Protein AF-A0A933R4I9-F1 (afdb_monomer_lite)

pLDDT: mean 78.0, std 17.69, range [35.91, 95.38]

Radius of gyration: 20.41 Å; chains: 1; bounding box: 53×31×47 Å

Secondary structure (DSSP, 8-state):
-HHHHHHHHHHHHHSPPP--PPSS---TTSEEE--SSGGGGT--TT-EEE-TTT--S--S--SS----

Structure (mmCIF, N/CA/C/O backbone):
data_AF-A0A933R4I9-F1
#
_entry.id   AF-A0A933R4I9-F1
#
loop_
_atom_site.group_PDB
_atom_site.id
_atom_site.type_symbol
_atom_site.label_atom_id
_atom_site.label_alt_id
_atom_site.label_comp_id
_atom_site.label_asym_id
_atom_site.label_entity_id
_atom_site.label_seq_id
_atom_site.pdbx_PDB_ins_code
_atom_site.Cartn_x
_atom_site.Cartn_y
_atom_site.Cartn_z
_atom_site.occupancy
_atom_site.B_iso_or_equiv
_atom_site.auth_seq_id
_atom_site.auth_comp_id
_atom_site.auth_asym_id
_atom_site.auth_atom_id
_atom_site.pdbx_PDB_model_num
ATOM 1 N N . MET A 1 1 ? -31.599 14.629 27.528 1.00 65.12 1 MET A N 1
ATOM 2 C CA . MET A 1 1 ? -30.366 13.803 27.521 1.00 65.12 1 MET A CA 1
ATOM 3 C C . MET A 1 1 ? -30.256 12.877 26.308 1.00 65.12 1 MET A C 1
ATOM 5 O O . MET A 1 1 ? -29.274 12.970 25.590 1.00 65.12 1 MET A O 1
ATOM 9 N N . LYS A 1 2 ? -31.263 12.047 25.997 1.00 79.75 2 LYS A N 1
ATOM 10 C CA . LYS A 1 2 ? -31.213 11.073 24.883 1.00 79.75 2 LYS A CA 1
ATOM 11 C C . LYS A 1 2 ? -30.964 11.685 23.488 1.00 79.75 2 LYS A C 1
ATOM 13 O O . LYS A 1 2 ? -30.204 11.129 22.710 1.00 79.75 2 LYS A O 1
ATOM 18 N N . LYS A 1 3 ? -31.529 12.867 23.201 1.00 85.31 3 LYS A N 1
ATOM 19 C CA . LYS A 1 3 ? -31.283 13.608 21.944 1.00 85.31 3 LYS A CA 1
ATOM 20 C C . LYS A 1 3 ? -29.828 14.077 21.799 1.00 85.31 3 LYS A C 1
ATOM 22 O O . LYS A 1 3 ? -29.285 14.023 20.706 1.00 85.31 3 LYS A O 1
ATOM 27 N N . LEU A 1 4 ? -29.202 14.487 22.906 1.00 92.81 4 LEU A N 1
ATOM 28 C CA . LEU A 1 4 ? -27.797 14.899 22.928 1.00 92.81 4 LEU A CA 1
ATOM 29 C C . LEU A 1 4 ? -26.874 13.695 22.704 1.00 92.81 4 LEU A C 1
ATOM 31 O O . LEU A 1 4 ? -25.925 13.784 21.940 1.00 92.81 4 LEU A O 1
ATOM 35 N N . PHE A 1 5 ? -27.207 12.551 23.305 1.00 94.81 5 PHE A N 1
ATOM 36 C CA . PHE A 1 5 ? -26.468 11.306 23.102 1.00 94.81 5 PHE A CA 1
ATOM 37 C C . PHE A 1 5 ? -26.514 10.832 21.642 1.00 94.81 5 PHE A C 1
ATOM 39 O O . PHE A 1 5 ? -25.482 10.487 21.076 1.00 94.81 5 PHE A O 1
ATOM 46 N N . ILE A 1 6 ? -27.695 10.884 21.014 1.00 94.81 6 ILE A N 1
ATOM 47 C CA . ILE A 1 6 ? -27.851 10.559 19.589 1.00 94.81 6 ILE A CA 1
ATOM 48 C C . ILE A 1 6 ? -27.022 11.521 18.732 1.00 94.81 6 ILE A C 1
ATOM 50 O O . ILE A 1 6 ? -26.276 11.060 17.881 1.00 94.81 6 ILE A O 1
ATOM 54 N N . LEU A 1 7 ? -27.087 12.831 18.993 1.00 95.38 7 LEU A N 1
ATOM 55 C CA . LEU A 1 7 ? -26.325 13.829 18.238 1.00 95.38 7 LEU A CA 1
ATOM 56 C C . LEU A 1 7 ? -24.807 13.584 18.301 1.00 95.38 7 LEU A C 1
ATOM 58 O O . LEU A 1 7 ? -24.136 13.654 17.276 1.00 95.38 7 LEU A O 1
ATOM 62 N N . ILE A 1 8 ? -24.276 13.259 19.483 1.00 94.94 8 ILE A N 1
ATOM 63 C CA . ILE A 1 8 ? -22.847 12.964 19.673 1.00 94.94 8 ILE A CA 1
ATOM 64 C C . ILE A 1 8 ? -22.431 11.714 18.885 1.00 94.94 8 ILE A C 1
ATOM 66 O O . ILE A 1 8 ? -21.401 11.729 18.214 1.00 94.94 8 ILE A O 1
ATOM 70 N N . LEU A 1 9 ? -23.244 10.653 18.915 1.00 94.94 9 LEU A N 1
ATOM 71 C CA . LEU A 1 9 ? -23.002 9.428 18.146 1.00 94.94 9 LEU A CA 1
ATOM 72 C C . LEU A 1 9 ? -22.981 9.687 16.637 1.00 94.94 9 LEU A C 1
ATOM 74 O O . LEU A 1 9 ? -22.097 9.187 15.944 1.00 94.94 9 LEU A O 1
ATOM 78 N N . THR A 1 10 ? -23.914 10.497 16.136 1.00 93.69 10 THR A N 1
ATOM 79 C CA . THR A 1 10 ? -23.967 10.845 14.713 1.00 93.69 10 THR A CA 1
ATOM 80 C C . THR A 1 10 ? -22.727 11.628 14.283 1.00 93.69 10 THR A C 1
ATOM 82 O O . THR A 1 10 ? -22.150 11.326 13.245 1.00 93.69 10 THR A O 1
ATOM 85 N N . ILE A 1 11 ? -22.275 12.596 15.089 1.00 93.75 11 ILE A N 1
ATOM 86 C CA . ILE A 1 11 ? -21.067 13.384 14.790 1.00 93.75 11 ILE A CA 1
ATOM 87 C C . ILE A 1 11 ? -19.822 12.492 14.773 1.00 93.75 11 ILE A C 1
ATOM 89 O O . ILE A 1 11 ? -19.000 12.613 13.868 1.00 93.75 11 ILE A O 1
ATOM 93 N N . LEU A 1 12 ? -19.697 11.571 15.732 1.00 92.25 12 LEU A N 1
ATOM 94 C CA . LEU A 1 12 ? -18.552 10.664 15.805 1.00 92.25 12 LEU A CA 1
ATOM 95 C C . LEU A 1 12 ? -18.484 9.718 14.597 1.00 92.25 12 LEU A C 1
ATOM 97 O O . LEU A 1 12 ? -17.395 9.425 14.116 1.00 92.25 12 LEU A O 1
ATOM 101 N N . PHE A 1 13 ? -19.634 9.264 14.090 1.00 91.19 13 PHE A N 1
ATOM 102 C CA . PHE A 1 13 ? -19.692 8.344 12.951 1.00 91.19 13 PHE A CA 1
ATOM 103 C C . PHE A 1 13 ? -19.464 9.032 11.597 1.00 91.19 13 PHE A C 1
ATOM 105 O O . PHE A 1 13 ? -18.990 8.401 10.657 1.00 91.19 13 PHE A O 1
ATOM 112 N N . LEU A 1 14 ? -19.805 10.319 11.483 1.00 92.06 14 LEU A N 1
ATOM 113 C CA . LEU A 1 14 ? -19.627 11.102 10.255 1.00 92.06 14 LEU A CA 1
ATOM 114 C C . LEU A 1 14 ? -18.255 11.787 10.163 1.00 92.06 14 LEU A C 1
ATOM 116 O O . LEU A 1 14 ? -17.946 12.382 9.131 1.00 92.06 14 LEU A O 1
ATOM 120 N N . ALA A 1 15 ? -17.439 11.732 11.217 1.00 89.00 15 ALA A N 1
ATOM 121 C CA . ALA A 1 15 ? -16.117 12.336 11.210 1.00 89.00 15 ALA A CA 1
ATOM 122 C C . ALA A 1 15 ? -15.208 11.622 10.186 1.00 89.00 15 ALA A C 1
ATOM 124 O O . ALA A 1 15 ? -14.973 10.418 10.319 1.00 89.00 15 ALA A O 1
ATOM 125 N N . PRO A 1 16 ? -14.680 12.325 9.163 1.00 84.38 16 PRO A N 1
ATOM 126 C CA . PRO A 1 16 ? -13.775 11.713 8.202 1.00 84.38 16 PRO A CA 1
ATOM 127 C C . PRO A 1 16 ? -12.484 11.278 8.904 1.00 84.38 16 PRO A C 1
ATOM 129 O O . PRO A 1 16 ? -11.818 12.073 9.568 1.00 84.38 16 PRO A O 1
ATOM 132 N N . SER A 1 17 ? -12.114 10.010 8.743 1.00 82.69 17 SER A N 1
ATOM 133 C CA . SER A 1 17 ? -10.844 9.478 9.233 1.00 82.69 17 SER A CA 1
ATOM 134 C C . SER A 1 17 ? -9.708 9.844 8.278 1.00 82.69 17 SER A C 1
ATOM 136 O O . SER A 1 17 ? -9.770 9.517 7.092 1.00 82.69 17 SER A O 1
ATOM 138 N N . ILE A 1 18 ? -8.648 10.467 8.795 1.00 83.56 18 ILE A N 1
ATOM 139 C CA . ILE A 1 18 ? -7.395 10.649 8.052 1.00 83.56 18 ILE A CA 1
ATOM 140 C C . ILE A 1 18 ? -6.650 9.311 8.065 1.00 83.56 18 ILE A C 1
ATOM 142 O O . ILE A 1 18 ? -6.328 8.792 9.133 1.00 83.56 18 ILE A O 1
ATOM 146 N N . ILE A 1 19 ? -6.392 8.742 6.887 1.00 79.44 19 ILE A N 1
ATOM 147 C CA . ILE A 1 19 ? -5.690 7.462 6.733 1.00 79.44 19 ILE A CA 1
ATOM 148 C C . ILE A 1 19 ? -4.433 7.698 5.897 1.00 79.44 19 ILE A C 1
ATOM 150 O O . ILE A 1 19 ? -4.516 8.175 4.768 1.00 79.44 19 ILE A O 1
ATOM 154 N N . PHE A 1 20 ? -3.273 7.318 6.433 1.00 78.06 20 PHE A N 1
ATOM 155 C CA . PHE A 1 20 ? -1.979 7.396 5.750 1.00 78.06 20 PHE A CA 1
ATOM 156 C C . PHE A 1 20 ? -1.678 6.080 5.028 1.00 78.06 20 PHE A C 1
ATOM 158 O O . PHE A 1 20 ? -0.766 5.340 5.390 1.00 78.06 20 PHE A O 1
ATOM 165 N N . ALA A 1 21 ? -2.509 5.744 4.042 1.00 75.00 21 ALA A N 1
ATOM 166 C CA . ALA A 1 21 ? -2.273 4.571 3.213 1.00 75.00 21 ALA A CA 1
ATOM 167 C C . ALA A 1 21 ? -1.232 4.894 2.135 1.00 75.00 21 ALA A C 1
ATOM 169 O O . ALA A 1 21 ? -1.333 5.916 1.454 1.00 75.00 21 ALA A O 1
ATOM 170 N N . HIS A 1 22 ? -0.259 4.000 1.953 1.00 73.88 22 HIS A N 1
ATOM 171 C CA . HIS A 1 22 ? 0.657 4.092 0.825 1.00 73.88 22 HIS A CA 1
ATOM 172 C C . HIS A 1 22 ? -0.122 4.021 -0.500 1.00 73.88 22 HIS A C 1
ATOM 174 O O . HIS A 1 22 ? -0.970 3.139 -0.678 1.00 73.88 22 HIS A O 1
ATOM 180 N N . PRO A 1 23 ? 0.155 4.926 -1.446 1.00 76.75 23 PRO A N 1
ATOM 181 C CA . PRO A 1 23 ? -0.496 4.938 -2.743 1.00 76.75 23 PRO A CA 1
ATOM 182 C C . PRO A 1 23 ? 0.023 3.806 -3.632 1.00 76.75 23 PRO A C 1
ATOM 184 O O . PRO A 1 23 ? 1.182 3.775 -4.034 1.00 76.75 23 PRO A O 1
ATOM 187 N N . GLY A 1 24 ? -0.881 2.901 -3.991 1.00 77.62 24 GLY A N 1
ATOM 188 C CA . GLY A 1 24 ? -0.581 1.746 -4.831 1.00 77.62 24 GLY A CA 1
ATOM 189 C C . GLY A 1 24 ? -1.383 0.544 -4.359 1.00 77.62 24 GLY A C 1
ATOM 190 O O . GLY A 1 24 ? -1.424 0.236 -3.172 1.00 77.62 24 GLY A O 1
ATOM 191 N N . ARG A 1 25 ? -2.071 -0.136 -5.277 1.00 85.62 25 ARG A 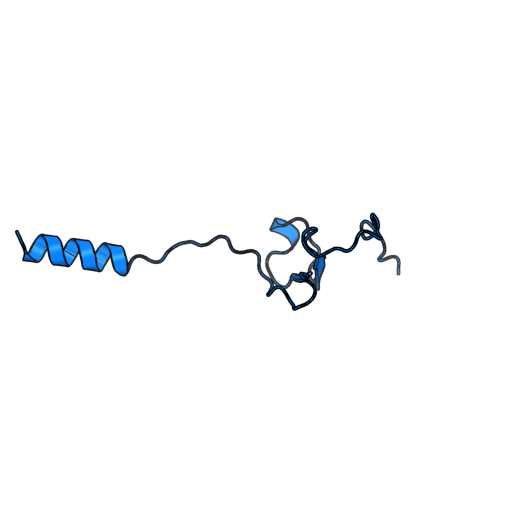N 1
ATOM 192 C CA . ARG A 1 25 ? -2.807 -1.355 -4.932 1.00 85.62 25 ARG A CA 1
ATOM 193 C C . ARG A 1 25 ? -1.851 -2.539 -4.990 1.00 85.62 25 ARG A C 1
ATOM 195 O O . ARG A 1 25 ? -1.306 -2.798 -6.060 1.00 85.62 25 ARG A O 1
ATOM 202 N N . THR A 1 26 ? -1.707 -3.262 -3.881 1.00 89.56 26 THR A N 1
ATOM 203 C CA . THR A 1 26 ? -0.959 -4.523 -3.853 1.00 89.56 26 THR A CA 1
ATOM 204 C C . THR A 1 26 ? -1.620 -5.558 -4.761 1.00 89.56 26 THR A C 1
ATOM 206 O O . THR A 1 26 ? -2.831 -5.778 -4.691 1.00 89.56 26 THR A O 1
ATOM 209 N N . ASP A 1 27 ? -0.832 -6.173 -5.634 1.00 88.94 27 ASP A N 1
ATOM 210 C CA . ASP A 1 27 ? -1.254 -7.218 -6.557 1.00 88.94 27 ASP A CA 1
ATOM 211 C C . ASP A 1 27 ? -1.133 -8.628 -5.949 1.00 88.94 27 ASP A C 1
ATOM 213 O O . ASP A 1 27 ? -0.774 -8.820 -4.783 1.00 88.94 27 ASP A O 1
ATOM 217 N N . SER A 1 28 ? -1.457 -9.649 -6.747 1.00 87.62 28 SER A N 1
ATOM 218 C CA . SER A 1 28 ? -1.417 -11.057 -6.331 1.00 87.62 28 SER A CA 1
ATOM 219 C C . SER A 1 28 ? -0.023 -11.544 -5.918 1.00 87.62 28 SER A C 1
ATOM 221 O O . SER A 1 28 ? 0.076 -12.513 -5.159 1.00 87.62 28 SER A O 1
ATOM 223 N N . ASN A 1 29 ? 1.035 -10.876 -6.385 1.00 85.06 29 ASN A N 1
ATOM 224 C CA . ASN A 1 29 ? 2.426 -11.197 -6.076 1.00 85.06 29 ASN A CA 1
ATOM 225 C C . ASN A 1 29 ? 2.889 -10.559 -4.757 1.00 85.06 29 ASN A C 1
ATOM 227 O O . ASN A 1 29 ? 3.980 -10.867 -4.284 1.00 85.06 29 ASN A O 1
ATOM 231 N N . GLY A 1 30 ? 2.065 -9.714 -4.125 1.00 87.50 30 GLY A N 1
ATOM 232 C CA . GLY A 1 30 ? 2.453 -8.978 -2.919 1.00 87.50 30 GLY A CA 1
ATOM 233 C C . GLY A 1 30 ? 3.282 -7.725 -3.216 1.00 87.50 30 GLY A C 1
ATOM 234 O O . GLY A 1 30 ? 3.994 -7.240 -2.333 1.00 87.50 30 GLY A O 1
ATOM 235 N N . CYS A 1 31 ? 3.192 -7.212 -4.443 1.00 90.06 31 CYS A N 1
ATOM 236 C CA . CYS A 1 31 ? 3.916 -6.037 -4.910 1.00 90.06 31 CYS A CA 1
ATOM 237 C C . CYS A 1 31 ? 2.955 -4.939 -5.377 1.00 90.06 31 CYS A C 1
ATOM 239 O O . CYS A 1 31 ? 1.762 -5.184 -5.536 1.00 90.06 31 CYS A O 1
ATOM 241 N N . HIS A 1 32 ? 3.449 -3.722 -5.591 1.00 91.19 32 HIS A N 1
ATOM 242 C CA . HIS A 1 32 ? 2.671 -2.622 -6.158 1.00 91.19 32 HIS A CA 1
ATOM 243 C C . HIS A 1 32 ? 3.551 -1.628 -6.916 1.00 91.19 32 HIS A C 1
ATOM 245 O O . HIS A 1 32 ? 4.735 -1.481 -6.635 1.00 91.19 32 HIS A O 1
ATOM 251 N N . THR A 1 33 ? 2.944 -0.888 -7.845 1.00 92.31 33 THR A N 1
ATOM 252 C CA . THR A 1 33 ? 3.575 0.271 -8.489 1.00 92.31 33 THR A CA 1
ATOM 253 C C . THR A 1 33 ? 3.183 1.551 -7.767 1.00 92.31 33 THR A C 1
ATOM 255 O O . THR A 1 33 ? 1.986 1.830 -7.622 1.00 92.31 33 THR A O 1
ATOM 258 N N . CYS A 1 34 ? 4.171 2.354 -7.380 1.00 90.81 34 CYS A N 1
ATOM 259 C CA . CYS A 1 34 ? 3.915 3.668 -6.811 1.00 90.81 34 CYS A CA 1
ATOM 260 C C . CYS A 1 34 ? 3.499 4.676 -7.896 1.00 90.81 34 CYS A C 1
ATOM 262 O O . CYS A 1 34 ? 4.149 4.789 -8.936 1.00 90.81 34 CYS A O 1
ATOM 264 N N . LYS A 1 35 ? 2.401 5.412 -7.664 1.00 89.06 35 LYS A N 1
ATOM 265 C CA . LYS A 1 35 ? 1.826 6.359 -8.645 1.00 89.06 35 LYS A CA 1
ATOM 266 C C . LYS A 1 35 ? 1.802 7.816 -8.195 1.00 89.06 35 LYS A C 1
ATOM 268 O O . LYS A 1 35 ? 1.881 8.706 -9.032 1.00 89.06 35 LYS A O 1
ATOM 273 N N . THR A 1 36 ? 1.649 8.065 -6.902 1.00 89.62 36 THR A N 1
ATOM 274 C CA . THR A 1 36 ? 1.525 9.413 -6.330 1.00 89.62 36 THR A CA 1
ATOM 275 C C . THR A 1 36 ? 2.376 9.488 -5.076 1.00 89.62 36 THR A C 1
ATOM 277 O O . THR A 1 36 ? 2.542 8.475 -4.412 1.00 89.62 36 THR A O 1
ATOM 280 N N . ASN A 1 37 ? 2.918 10.660 -4.745 1.00 89.00 37 ASN A N 1
ATOM 281 C CA . ASN A 1 37 ? 3.681 10.900 -3.511 1.00 89.00 37 ASN A CA 1
ATOM 282 C C . ASN A 1 37 ? 4.834 9.901 -3.258 1.00 89.00 37 ASN A C 1
ATOM 284 O O . ASN A 1 37 ? 5.235 9.688 -2.122 1.00 89.00 37 ASN A O 1
ATOM 288 N N . CYS A 1 38 ? 5.382 9.276 -4.304 1.00 88.81 38 CYS A N 1
ATOM 289 C CA . CYS A 1 38 ? 6.411 8.236 -4.189 1.00 88.81 38 CYS A CA 1
ATOM 290 C C . CYS A 1 38 ? 7.674 8.674 -3.431 1.00 88.81 38 CYS A C 1
ATOM 292 O O . CYS A 1 38 ? 8.126 7.910 -2.574 1.00 88.81 38 CYS A O 1
ATOM 294 N N . PRO A 1 39 ? 8.190 9.905 -3.633 1.00 90.50 39 PRO A N 1
ATOM 295 C CA . PRO A 1 39 ? 9.366 10.368 -2.902 1.00 90.50 39 PRO A CA 1
ATOM 296 C C . PRO A 1 39 ? 9.165 10.438 -1.382 1.00 90.50 39 PRO A C 1
ATOM 298 O O . PRO A 1 39 ? 10.120 10.223 -0.642 1.00 90.50 39 PRO A O 1
ATOM 301 N N . GLU A 1 40 ? 7.937 10.676 -0.902 1.00 90.00 40 GLU A N 1
ATOM 302 C CA . GLU A 1 40 ? 7.616 10.693 0.539 1.00 90.00 40 GLU A CA 1
ATOM 303 C C . GLU A 1 40 ? 7.819 9.320 1.191 1.00 90.00 40 GLU A C 1
ATOM 305 O O . GLU A 1 40 ? 8.060 9.216 2.391 1.00 90.00 40 GLU A O 1
ATOM 310 N N . TRP A 1 41 ? 7.768 8.268 0.378 1.00 85.88 41 TRP A N 1
ATOM 311 C CA . TRP A 1 41 ? 7.942 6.881 0.786 1.00 85.88 41 TRP A CA 1
ATOM 312 C C . TRP A 1 41 ? 9.308 6.313 0.382 1.00 85.88 41 TRP A C 1
ATOM 314 O O . TRP A 1 41 ? 9.528 5.110 0.505 1.00 85.88 41 TRP A O 1
ATOM 324 N N . GLY A 1 42 ? 10.224 7.162 -0.100 1.00 89.62 42 GLY A N 1
ATOM 325 C CA . GLY A 1 42 ? 11.560 6.755 -0.538 1.00 89.62 42 GLY A CA 1
ATOM 326 C C . GLY A 1 42 ? 11.581 5.953 -1.842 1.00 89.62 42 GLY A C 1
ATOM 327 O O . GLY A 1 42 ? 12.543 5.222 -2.066 1.00 89.62 42 GLY A O 1
ATOM 328 N N . LEU A 1 43 ? 10.538 6.074 -2.671 1.00 88.44 43 LEU A N 1
ATOM 329 C CA . LEU A 1 43 ? 10.403 5.388 -3.958 1.00 88.44 43 LEU A CA 1
ATOM 330 C C . LEU A 1 43 ? 10.445 6.380 -5.128 1.00 88.44 43 LEU A C 1
ATOM 332 O O . LEU A 1 43 ? 10.019 7.535 -5.013 1.00 88.44 43 LEU A O 1
ATOM 336 N N . GLU A 1 44 ? 10.878 5.910 -6.291 1.00 90.19 44 GLU A N 1
ATOM 337 C CA . GLU A 1 44 ? 10.734 6.644 -7.546 1.00 90.19 44 GLU A CA 1
ATOM 338 C C . GLU A 1 44 ? 9.288 6.576 -8.068 1.00 90.19 44 GLU A C 1
ATOM 340 O O . GLU A 1 44 ? 8.523 5.643 -7.803 1.00 90.19 44 GLU A O 1
ATOM 345 N N . THR A 1 45 ? 8.876 7.590 -8.836 1.00 90.81 45 THR A N 1
ATOM 346 C CA . THR A 1 45 ? 7.547 7.571 -9.468 1.00 90.81 45 THR A CA 1
ATOM 347 C C . THR A 1 45 ? 7.503 6.468 -10.521 1.00 90.81 45 THR A C 1
ATOM 349 O O . THR A 1 45 ? 8.299 6.473 -11.455 1.00 90.81 45 THR A O 1
ATOM 352 N N . GLY A 1 46 ? 6.560 5.535 -10.384 1.00 90.12 46 GLY A N 1
ATOM 353 C CA . GLY A 1 46 ? 6.473 4.351 -11.237 1.00 90.12 46 GLY A CA 1
ATOM 354 C C . GLY A 1 46 ? 7.319 3.166 -10.765 1.00 90.12 46 GLY A C 1
ATOM 355 O O . GLY A 1 46 ? 7.294 2.124 -11.419 1.00 90.12 46 GLY A O 1
ATOM 356 N N . GLU A 1 47 ? 8.026 3.277 -9.636 1.00 90.31 47 GLU A N 1
ATOM 357 C CA . GLU A 1 47 ? 8.773 2.155 -9.065 1.00 90.31 47 GLU A CA 1
ATOM 358 C C . GLU A 1 47 ? 7.830 1.014 -8.654 1.00 90.31 47 GLU A C 1
ATOM 360 O O . GLU A 1 47 ? 6.761 1.242 -8.077 1.00 90.31 47 GLU A O 1
ATOM 365 N N . TYR A 1 48 ? 8.231 -0.223 -8.959 1.00 91.12 48 TYR A N 1
ATOM 366 C CA . TYR A 1 48 ? 7.530 -1.439 -8.559 1.00 91.12 48 TYR A CA 1
ATOM 367 C C . TYR A 1 48 ? 8.193 -2.040 -7.315 1.00 91.12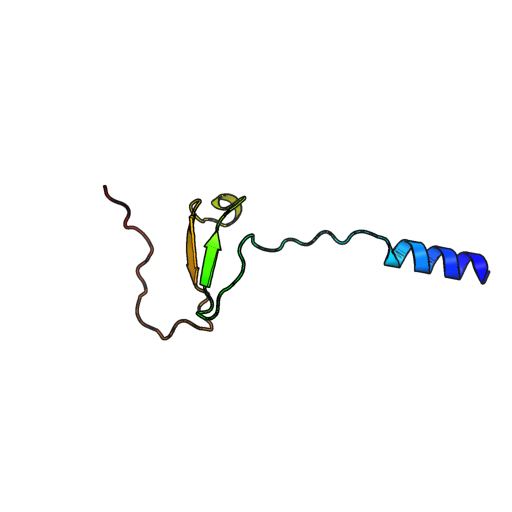 48 TYR A C 1
ATOM 369 O O . TYR A 1 48 ? 9.329 -2.509 -7.368 1.00 91.12 48 TYR A O 1
ATOM 377 N N . HIS A 1 49 ? 7.473 -2.018 -6.196 1.00 88.38 49 HIS A N 1
ATOM 378 C CA . HIS A 1 49 ? 7.960 -2.371 -4.867 1.00 88.38 49 HIS A CA 1
ATOM 379 C C . HIS A 1 49 ? 7.243 -3.616 -4.320 1.00 88.38 49 HIS A C 1
ATOM 381 O O . HIS A 1 49 ? 6.022 -3.727 -4.417 1.00 88.38 49 HIS A O 1
ATOM 387 N N . CYS A 1 50 ? 7.983 -4.548 -3.711 1.00 88.94 50 CYS A N 1
ATOM 388 C CA . CYS A 1 50 ? 7.461 -5.821 -3.198 1.00 88.94 50 CYS A CA 1
ATOM 389 C C . CYS A 1 50 ? 7.658 -5.969 -1.684 1.00 88.94 50 CYS A C 1
ATOM 391 O O . CYS A 1 50 ? 8.750 -5.734 -1.168 1.00 88.94 50 CYS A O 1
ATOM 393 N N . HIS A 1 51 ? 6.631 -6.453 -0.978 1.00 81.50 51 HIS A N 1
ATOM 394 C CA . HIS A 1 51 ? 6.696 -6.682 0.468 1.00 81.50 51 HIS A CA 1
ATOM 395 C C . HIS A 1 51 ? 7.249 -8.081 0.790 1.00 81.50 51 HIS A C 1
ATOM 397 O O . HIS A 1 51 ? 6.783 -9.096 0.268 1.00 81.50 51 HIS A O 1
ATOM 403 N N . ALA A 1 52 ? 8.217 -8.151 1.710 1.00 70.50 52 ALA A N 1
ATOM 404 C CA . ALA A 1 52 ? 8.988 -9.360 2.027 1.00 70.50 52 ALA A CA 1
ATOM 405 C C . AL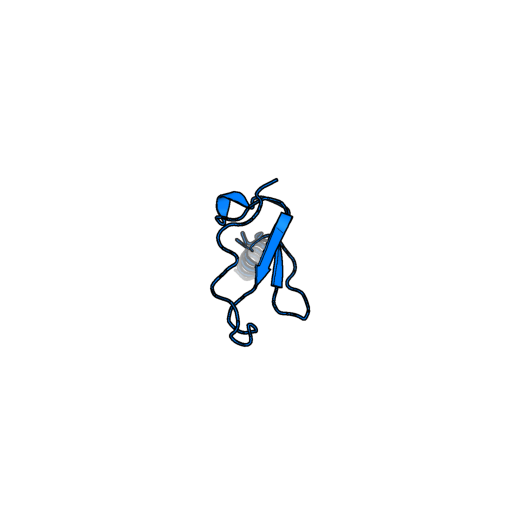A A 1 52 ? 8.167 -10.571 2.523 1.00 70.50 52 ALA A C 1
ATOM 407 O O . ALA A 1 52 ? 8.666 -11.690 2.506 1.00 70.50 52 ALA A O 1
ATOM 408 N N . THR A 1 53 ? 6.900 -10.402 2.909 1.00 59.75 53 THR A N 1
ATOM 409 C CA . THR A 1 53 ? 6.029 -11.514 3.335 1.00 59.75 53 THR A CA 1
ATOM 410 C C . THR A 1 53 ? 5.548 -12.408 2.182 1.00 59.75 53 THR A C 1
ATOM 412 O O . THR A 1 53 ? 4.994 -13.476 2.434 1.00 59.75 53 THR A O 1
ATOM 415 N N . LYS A 1 54 ? 5.794 -12.022 0.921 1.00 52.34 54 LYS A N 1
ATOM 416 C CA . LYS A 1 54 ? 5.559 -12.844 -0.286 1.00 52.34 54 LYS A CA 1
ATOM 417 C C . LYS A 1 54 ? 6.802 -13.023 -1.159 1.00 52.34 54 LYS A C 1
ATOM 419 O O . LYS A 1 54 ? 6.742 -13.725 -2.168 1.00 52.34 54 LYS A O 1
ATOM 424 N N . VAL A 1 55 ? 7.931 -12.432 -0.773 1.00 52.22 55 VAL A N 1
ATOM 425 C CA . VAL A 1 55 ? 9.190 -12.622 -1.489 1.00 52.22 55 VAL A CA 1
ATOM 426 C C . VAL A 1 55 ? 9.719 -13.996 -1.101 1.00 52.22 55 VAL A C 1
ATOM 428 O O . VAL A 1 55 ? 10.320 -14.169 -0.044 1.00 52.22 55 VAL A O 1
ATOM 431 N N . LYS A 1 56 ? 9.494 -14.996 -1.962 1.00 48.47 56 LYS A N 1
ATOM 432 C CA . LYS A 1 56 ? 10.398 -16.147 -2.006 1.00 48.47 56 LYS A CA 1
ATOM 433 C C . LYS A 1 56 ? 11.789 -15.558 -2.200 1.00 48.47 56 LYS A C 1
ATOM 435 O O . LYS A 1 56 ? 12.044 -14.920 -3.216 1.00 48.47 56 LYS A O 1
ATOM 440 N N . THR A 1 57 ? 12.610 -15.675 -1.165 1.00 53.91 57 THR A N 1
ATOM 441 C CA . THR A 1 57 ? 13.998 -15.233 -1.123 1.00 53.91 57 THR A CA 1
ATOM 442 C C . THR A 1 57 ? 14.692 -15.583 -2.427 1.00 53.91 57 THR A C 1
ATOM 444 O O . THR A 1 57 ? 14.923 -16.753 -2.668 1.00 53.91 57 THR A O 1
ATOM 447 N N . GLU A 1 58 ? 14.959 -14.580 -3.256 1.00 50.50 58 GLU A N 1
ATOM 448 C CA . GLU A 1 58 ? 16.014 -14.520 -4.273 1.00 50.50 58 GLU A CA 1
ATOM 449 C C . GLU A 1 58 ? 15.901 -13.126 -4.908 1.00 50.50 58 GLU A C 1
ATOM 451 O O . GLU A 1 58 ? 15.278 -12.946 -5.950 1.00 50.50 58 GLU A O 1
ATOM 456 N N . THR A 1 59 ? 16.386 -12.105 -4.195 1.00 43.81 59 THR A N 1
ATOM 457 C CA . THR A 1 59 ? 17.249 -11.023 -4.717 1.00 43.81 59 THR A CA 1
ATOM 458 C C . THR A 1 59 ? 17.221 -9.811 -3.787 1.00 43.81 59 THR A C 1
ATOM 460 O O . THR A 1 59 ? 16.414 -8.891 -3.892 1.00 43.81 59 THR A O 1
ATOM 463 N N . LYS A 1 60 ? 18.223 -9.755 -2.907 1.00 45.53 60 LYS A N 1
ATOM 464 C CA . LYS A 1 60 ? 18.786 -8.490 -2.427 1.00 45.53 60 LYS A CA 1
ATOM 465 C C . LYS A 1 60 ? 19.407 -7.725 -3.615 1.00 45.53 60 LYS A C 1
ATOM 467 O O . LYS A 1 60 ? 20.625 -7.652 -3.676 1.00 45.53 60 LYS A O 1
ATOM 472 N N . HIS A 1 61 ? 18.642 -7.235 -4.597 1.00 45.78 61 HIS A N 1
ATOM 473 C CA . HIS A 1 61 ? 19.178 -6.339 -5.642 1.00 45.78 61 HIS A CA 1
ATOM 474 C C . HIS A 1 61 ? 18.099 -5.720 -6.558 1.00 45.78 61 HIS A C 1
ATOM 476 O O . HIS A 1 61 ? 18.088 -5.939 -7.763 1.00 45.78 61 HIS A O 1
ATOM 482 N N . TYR A 1 62 ? 17.222 -4.869 -6.027 1.00 45.50 62 TYR A N 1
ATOM 483 C CA . TYR A 1 62 ? 16.690 -3.757 -6.837 1.00 45.50 62 TYR A CA 1
ATOM 484 C C . TYR A 1 62 ? 16.915 -2.417 -6.130 1.00 45.50 62 TYR A C 1
ATOM 486 O O . TYR A 1 62 ? 16.147 -1.476 -6.219 1.00 45.50 62 TYR A O 1
ATOM 494 N N . SER A 1 63 ? 18.032 -2.329 -5.408 1.00 53.06 63 SER A N 1
ATOM 495 C CA . SER A 1 63 ? 18.728 -1.062 -5.254 1.00 53.06 63 SER A CA 1
ATOM 496 C C . SER A 1 63 ? 19.621 -0.924 -6.490 1.00 53.06 63 SER A C 1
ATOM 498 O O . SER A 1 63 ? 20.494 -1.764 -6.709 1.00 53.06 63 SER A O 1
ATOM 500 N N . LYS A 1 64 ? 19.386 0.119 -7.292 1.00 47.22 64 LYS A N 1
ATOM 501 C CA . LYS A 1 64 ? 20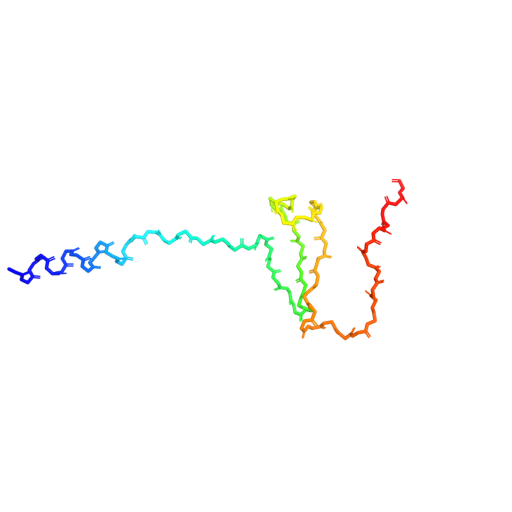.224 0.585 -8.415 1.00 47.22 64 LYS A CA 1
ATOM 502 C C . LYS A 1 64 ? 20.263 -0.302 -9.669 1.00 47.22 64 LYS A C 1
ATOM 504 O O . LYS A 1 64 ? 21.155 -1.133 -9.818 1.00 47.22 64 LYS A O 1
ATOM 509 N N . ARG A 1 65 ? 19.399 -0.007 -10.647 1.00 50.91 65 ARG A N 1
ATOM 510 C CA . ARG A 1 65 ? 19.734 -0.042 -12.089 1.00 50.91 65 ARG A CA 1
ATOM 511 C C . ARG A 1 65 ? 18.619 0.613 -12.913 1.00 50.91 65 ARG A C 1
ATOM 513 O O . ARG A 1 65 ? 17.754 -0.060 -13.451 1.00 50.91 65 ARG A O 1
ATOM 520 N N . SER A 1 66 ? 18.711 1.926 -13.081 1.00 42.28 66 SER A N 1
ATOM 521 C CA . SER A 1 66 ? 18.369 2.540 -14.362 1.00 42.28 66 SER A CA 1
ATOM 522 C C . SER A 1 66 ? 19.566 3.3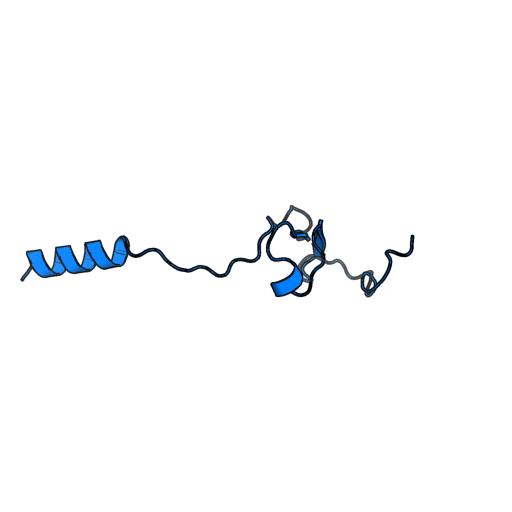81 -14.785 1.00 42.28 66 SER A C 1
ATOM 524 O O . SER A 1 66 ? 19.675 4.565 -14.495 1.00 42.28 66 SER A O 1
ATOM 526 N N . ALA A 1 67 ? 20.555 2.694 -15.354 1.00 44.31 67 ALA A N 1
ATOM 527 C CA . ALA A 1 67 ? 21.494 3.323 -16.257 1.00 44.31 67 ALA A CA 1
ATOM 528 C C . ALA A 1 67 ? 20.937 3.085 -17.660 1.00 44.31 67 ALA A C 1
ATOM 530 O O . ALA A 1 67 ? 21.062 1.973 -18.180 1.00 44.31 67 ALA A O 1
ATOM 531 N N . LYS A 1 68 ? 20.302 4.107 -18.229 1.00 35.91 68 LYS A N 1
ATOM 532 C CA . LYS A 1 68 ? 20.414 4.437 -19.646 1.00 35.91 68 LYS A CA 1
ATOM 533 C C . LYS A 1 68 ? 20.033 5.891 -19.870 1.00 35.91 68 LYS A C 1
ATOM 535 O O . LYS A 1 68 ? 18.974 6.291 -19.348 1.00 35.91 68 LYS A O 1
#

Sequence (68 aa):
MKKLFILILTILFLAPSIIFAHPGRTDSNGCHTCKTNCPEWGLETGEYHCHATKVKTETKHYSKRSAK

Foldseek 3Di:
DVVVV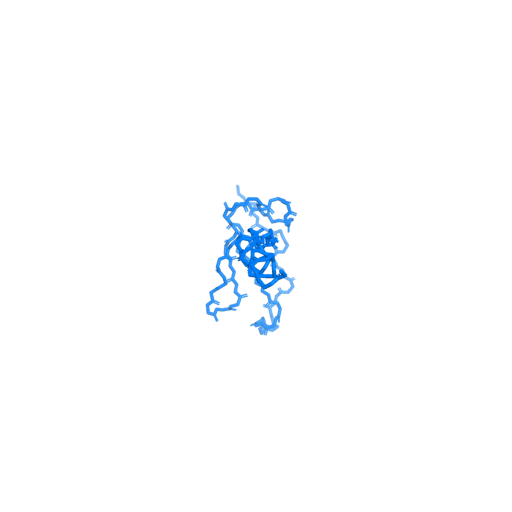VVVVVCVVPDDDDDPDQPFDQDPQQKTFHAPPQVVVVHDHRDIGHDPVNDPDDDPDPPDDDDD